Protein AF-A0A9P7GDG7-F1 (afdb_monomer)

Radius of gyration: 39.61 Å; Cα contacts (8 Å, |Δi|>4): 33; chains: 1; bounding box: 112×68×64 Å

InterPro domains:
  IPR018617 Ima1, N-terminal domain [PF09779] (9-75)
  IPR042321 Integral inner nuclear membrane protein ima1 [PTHR28538] (14-149)

Solvent-accessible surface area (backbone atoms only — not comparable to full-atom values): 9529 Å² total; per-residue (Å²): 140,82,82,80,78,66,90,80,63,70,81,64,89,82,55,96,56,61,58,52,74,66,24,53,51,30,44,53,49,51,52,52,54,57,68,67,59,66,64,60,87,87,44,87,60,31,64,62,49,61,71,47,42,64,62,53,51,51,56,46,43,74,77,41,45,59,63,48,84,86,31,45,62,52,42,53,53,50,50,52,53,50,52,51,49,51,52,50,50,53,54,50,50,54,51,49,52,53,52,47,51,51,52,48,50,60,54,48,73,75,53,87,76,71,66,64,66,53,50,53,53,49,53,54,48,53,52,50,50,54,52,51,51,54,52,52,51,51,51,50,52,50,53,51,50,51,51,52,49,52,51,53,51,51,51,51,60,73,69,54,77,94,124

Mean predicted aligned error: 16.68 Å

Structure (mmCIF, N/CA/C/O backbone):
data_AF-A0A9P7GDG7-F1
#
_entry.id   AF-A0A9P7GDG7-F1
#
loop_
_atom_site.group_PDB
_atom_site.id
_atom_site.type_symbol
_atom_site.label_atom_id
_atom_site.label_alt_id
_atom_site.label_comp_id
_atom_site.label_asym_id
_atom_site.label_entity_id
_atom_site.label_seq_id
_atom_site.pdbx_PDB_ins_code
_atom_site.Cartn_x
_atom_site.Cartn_y
_atom_site.Cartn_z
_atom_site.occupancy
_atom_site.B_iso_or_equiv
_atom_site.auth_seq_id
_atom_site.auth_comp_id
_atom_site.auth_asym_id
_atom_site.auth_atom_id
_atom_site.pdbx_PDB_model_num
ATOM 1 N N . MET A 1 1 ? -6.952 30.696 -15.910 1.00 36.69 1 MET A N 1
ATOM 2 C CA . MET A 1 1 ? -6.393 29.994 -14.735 1.00 36.69 1 MET A CA 1
ATOM 3 C C . MET A 1 1 ? -6.987 28.590 -14.699 1.00 36.69 1 MET A C 1
ATOM 5 O O . MET A 1 1 ? -8.184 28.473 -14.486 1.00 36.69 1 MET A O 1
ATOM 9 N N . ARG A 1 2 ? -6.218 27.536 -15.002 1.00 44.03 2 ARG A N 1
ATOM 10 C CA . ARG A 1 2 ? -6.634 26.143 -14.752 1.00 44.03 2 ARG A CA 1
ATOM 11 C C . ARG A 1 2 ? -5.710 25.608 -13.667 1.00 44.03 2 ARG A C 1
ATOM 13 O O . ARG A 1 2 ? -4.514 25.487 -13.906 1.00 44.03 2 ARG A O 1
ATOM 20 N N . GLY A 1 3 ? -6.257 25.412 -12.469 1.00 43.97 3 GLY A N 1
ATOM 21 C CA . GLY A 1 3 ? -5.533 24.823 -11.349 1.00 43.97 3 GLY A CA 1
ATOM 22 C C . GLY A 1 3 ? -5.185 23.377 -11.675 1.00 43.97 3 GLY A C 1
ATOM 23 O O . GLY A 1 3 ? -6.050 22.613 -12.095 1.00 43.97 3 GLY A O 1
ATOM 24 N N . SER A 1 4 ? -3.909 23.035 -11.526 1.00 49.91 4 SER A N 1
ATOM 25 C CA . SER A 1 4 ? -3.429 21.660 -11.578 1.00 49.91 4 SER A CA 1
ATOM 26 C C . SER A 1 4 ? -4.039 20.897 -10.406 1.00 49.91 4 SER A C 1
ATOM 28 O O . SER A 1 4 ? -3.791 21.244 -9.253 1.00 49.91 4 SER A O 1
ATOM 30 N N . THR A 1 5 ? -4.848 19.878 -10.680 1.00 55.34 5 THR A N 1
ATOM 31 C CA . THR A 1 5 ? -5.252 18.907 -9.663 1.00 55.34 5 THR A CA 1
ATOM 32 C C . THR A 1 5 ? -3.992 18.161 -9.225 1.00 55.34 5 THR A C 1
ATOM 34 O O . THR A 1 5 ? -3.290 17.600 -10.064 1.00 55.34 5 THR A O 1
ATOM 37 N N . SER A 1 6 ? -3.658 18.225 -7.935 1.00 55.44 6 SER A N 1
ATOM 38 C CA . SER A 1 6 ? -2.501 17.532 -7.362 1.00 55.44 6 SER A CA 1
ATOM 39 C C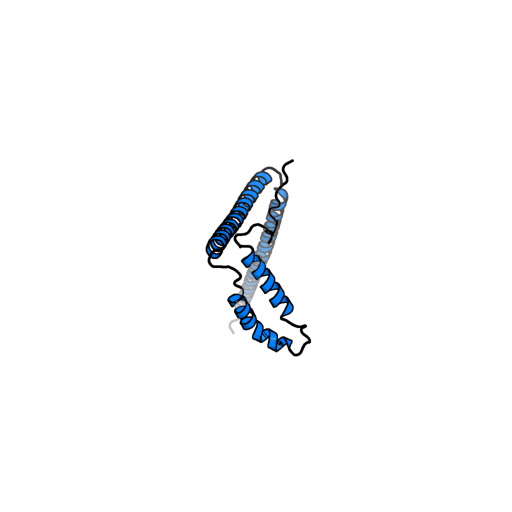 . SER A 1 6 ? -2.667 16.020 -7.541 1.00 55.44 6 SER A C 1
ATOM 41 O O . SER A 1 6 ? -3.598 15.433 -6.991 1.00 55.44 6 SER A O 1
ATOM 43 N N . GLU A 1 7 ? -1.779 15.390 -8.314 1.00 58.03 7 GLU A N 1
ATOM 44 C CA . GLU A 1 7 ? -1.738 13.929 -8.494 1.00 58.03 7 GLU A CA 1
ATOM 45 C C . GLU A 1 7 ? -1.335 13.169 -7.217 1.00 58.03 7 GLU A C 1
ATOM 47 O O . GLU A 1 7 ? -1.451 11.942 -7.190 1.00 58.03 7 GLU A O 1
ATOM 52 N N . ASP A 1 8 ? -0.924 13.894 -6.171 1.00 55.47 8 ASP A N 1
ATOM 53 C CA . ASP A 1 8 ? -0.503 13.363 -4.872 1.00 55.47 8 ASP A CA 1
ATOM 54 C C . ASP A 1 8 ? -1.569 13.539 -3.783 1.00 55.47 8 ASP A C 1
ATOM 56 O O . ASP A 1 8 ? -1.310 13.306 -2.599 1.00 55.47 8 ASP A O 1
ATOM 60 N N . GLN A 1 9 ? -2.786 13.961 -4.142 1.00 57.53 9 GLN A N 1
ATOM 61 C CA . GLN A 1 9 ? -3.859 14.028 -3.161 1.00 57.53 9 GLN A CA 1
ATOM 62 C C . GLN A 1 9 ? -4.274 12.606 -2.774 1.00 57.53 9 GLN A C 1
ATOM 64 O O . GLN A 1 9 ? -4.985 11.922 -3.513 1.00 57.53 9 GLN A O 1
ATOM 69 N N . LEU A 1 10 ? -3.812 12.170 -1.596 1.00 54.03 10 LEU A N 1
ATOM 70 C CA . LEU A 1 10 ? -4.302 10.968 -0.930 1.00 54.03 10 LEU A CA 1
ATOM 71 C C . LEU A 1 10 ? -5.836 10.997 -0.989 1.00 54.03 10 LEU A C 1
ATOM 73 O O . LEU A 1 10 ? -6.424 12.021 -0.618 1.00 54.03 10 LEU A O 1
ATOM 77 N N . PRO A 1 11 ? -6.487 9.934 -1.498 1.00 56.72 11 PRO A N 1
ATOM 78 C CA . PRO A 1 11 ? -7.934 9.909 -1.631 1.00 56.72 11 PRO A CA 1
ATOM 79 C C . PRO A 1 11 ? -8.537 10.240 -0.272 1.00 56.72 11 PRO A C 1
ATOM 81 O O . PRO A 1 11 ? -8.275 9.555 0.717 1.00 56.72 11 PRO A O 1
ATOM 84 N N . THR A 1 12 ? -9.289 11.338 -0.213 1.00 53.00 12 THR A N 1
ATOM 85 C CA . THR A 1 12 ? -9.890 11.767 1.040 1.00 53.00 12 THR A CA 1
ATOM 86 C C . THR A 1 12 ? -10.856 10.668 1.486 1.00 53.00 12 THR A C 1
ATOM 88 O O . THR A 1 12 ? -11.727 10.266 0.709 1.00 53.00 12 THR A O 1
ATOM 91 N N . PRO A 1 13 ? -10.745 10.162 2.728 1.00 55.34 13 PRO A N 1
ATOM 92 C CA . PRO A 1 13 ? -11.668 9.143 3.229 1.00 55.34 13 PRO A CA 1
ATOM 93 C C . PRO A 1 13 ? -13.116 9.662 3.334 1.00 55.34 13 PRO A C 1
ATOM 95 O O . PRO A 1 13 ? -14.036 8.880 3.527 1.00 55.34 13 PRO A O 1
ATOM 98 N N . TYR A 1 14 ? -13.318 10.975 3.164 1.00 53.94 14 TYR A N 1
ATOM 99 C CA . TYR A 1 14 ? -14.586 11.693 3.301 1.00 53.94 14 TYR A CA 1
ATOM 100 C C . TYR A 1 14 ? -15.295 12.017 1.970 1.00 53.94 14 TYR A C 1
ATOM 102 O O . TYR A 1 14 ? -16.229 12.819 1.945 1.00 53.94 14 TYR A O 1
ATOM 110 N N . GLY A 1 15 ? -14.878 11.429 0.844 1.00 60.97 15 GLY A N 1
ATOM 111 C CA . GLY A 1 15 ? -15.678 11.473 -0.387 1.00 60.97 15 GLY A CA 1
ATOM 112 C C . GLY A 1 15 ? -16.986 10.676 -0.252 1.00 60.97 15 GLY A C 1
ATOM 113 O O . GLY A 1 15 ? -17.099 9.808 0.610 1.00 60.97 15 GLY A O 1
ATOM 114 N N . LYS A 1 16 ? -17.973 10.916 -1.135 1.00 64.50 16 LYS A N 1
ATOM 115 C CA . LYS A 1 16 ? -19.115 9.995 -1.333 1.00 64.50 16 LYS A CA 1
ATOM 116 C C . LYS A 1 16 ? -18.577 8.674 -1.911 1.00 64.50 16 LYS A C 1
ATOM 118 O O . LYS A 1 16 ? -18.589 8.468 -3.119 1.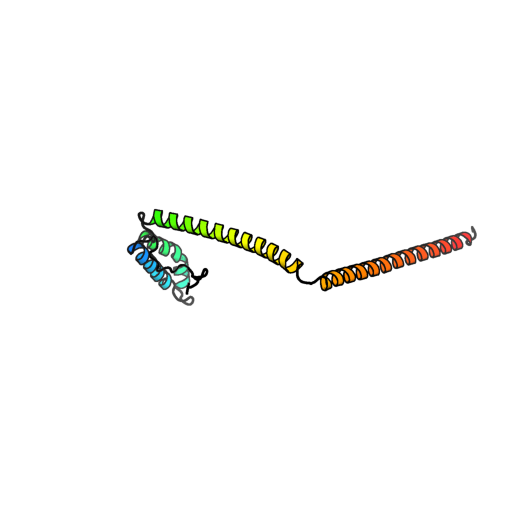00 64.50 16 LYS A O 1
ATOM 123 N N . GLY A 1 17 ? -17.993 7.846 -1.050 1.00 74.75 17 GLY A N 1
ATOM 124 C CA . GLY A 1 17 ? -17.493 6.521 -1.390 1.00 74.75 17 GLY A CA 1
ATOM 125 C C . GLY A 1 17 ? -18.636 5.526 -1.625 1.00 74.75 17 GLY A C 1
ATOM 126 O O . GLY A 1 17 ? -19.800 5.861 -1.410 1.00 74.75 17 GLY A O 1
ATOM 127 N N . PRO A 1 18 ? -18.319 4.282 -2.014 1.00 88.19 18 PRO A N 1
ATOM 128 C CA . PRO A 1 18 ? -19.309 3.226 -2.275 1.00 88.19 18 PRO A CA 1
ATOM 129 C C . PRO A 1 18 ? -20.064 2.740 -1.018 1.00 88.19 18 PRO A C 1
ATOM 131 O O . PRO A 1 18 ? -20.931 1.872 -1.099 1.00 88.19 18 PRO A O 1
ATOM 134 N N . PHE A 1 19 ? -19.740 3.283 0.158 1.00 89.81 19 PHE A N 1
ATOM 135 C CA . PHE A 1 19 ? -20.325 2.907 1.440 1.00 89.81 19 PHE A CA 1
ATOM 136 C C . PHE A 1 19 ? -21.563 3.746 1.768 1.00 89.81 19 PHE A C 1
ATOM 138 O O . PHE A 1 19 ? -21.547 4.971 1.632 1.00 89.81 19 PHE A O 1
ATOM 145 N N . CYS A 1 20 ? -22.605 3.108 2.303 1.00 91.44 20 CYS A N 1
ATOM 146 C CA . CYS A 1 20 ? -23.740 3.812 2.897 1.00 91.44 20 CYS A CA 1
ATOM 147 C C . CYS A 1 20 ? -23.341 4.506 4.215 1.00 91.44 20 CYS A C 1
ATOM 149 O O . CYS A 1 20 ? -22.304 4.200 4.809 1.00 91.44 20 CYS A O 1
ATOM 151 N N . HIS A 1 21 ? -24.186 5.416 4.708 1.00 90.94 21 HIS A N 1
ATOM 152 C CA . HIS A 1 21 ? -23.931 6.139 5.961 1.00 90.94 21 HIS A CA 1
ATOM 153 C C . HIS A 1 21 ? -23.723 5.194 7.160 1.00 90.94 21 HIS A C 1
ATOM 155 O O . HIS A 1 21 ? -22.851 5.427 7.997 1.00 90.94 21 HIS A O 1
ATOM 161 N N . THR A 1 22 ? -24.480 4.094 7.223 1.00 92.56 22 THR A N 1
ATOM 162 C CA . THR A 1 22 ? -24.366 3.092 8.293 1.00 92.56 22 THR A CA 1
ATOM 163 C C . THR A 1 22 ? -23.013 2.387 8.269 1.00 92.56 22 THR A C 1
ATOM 165 O O . THR A 1 22 ? -22.359 2.312 9.301 1.00 92.56 22 THR A O 1
ATOM 168 N N . CYS A 1 23 ? -22.540 1.934 7.102 1.00 92.94 23 CYS A N 1
ATOM 169 C CA . CYS A 1 23 ? -21.220 1.307 6.977 1.00 92.94 23 CYS A CA 1
ATOM 170 C C . CYS A 1 23 ? -20.095 2.272 7.361 1.00 92.94 23 CYS A C 1
ATOM 172 O O . CYS A 1 23 ? -19.192 1.884 8.094 1.00 92.94 23 CY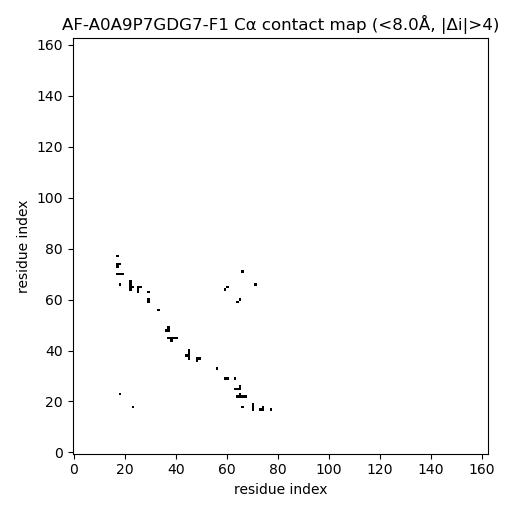S A O 1
ATOM 174 N N . GLN A 1 24 ? -20.170 3.536 6.933 1.00 91.44 24 GLN A N 1
ATOM 175 C CA . GLN A 1 24 ? -19.188 4.556 7.328 1.00 91.44 24 GLN A CA 1
ATOM 176 C C . GLN A 1 24 ? -19.179 4.777 8.849 1.00 91.44 24 GLN A C 1
ATOM 178 O O . GLN A 1 24 ? -18.116 4.822 9.468 1.00 91.44 24 GLN A O 1
ATOM 183 N N . SER A 1 25 ? -20.362 4.842 9.468 1.00 93.00 25 SER A N 1
ATOM 184 C CA . SER A 1 25 ? -20.499 4.983 10.923 1.00 93.00 25 SER A CA 1
ATOM 185 C C . SER A 1 25 ? -19.945 3.761 11.664 1.00 93.00 25 SER A C 1
ATOM 187 O O . SER A 1 25 ? -19.198 3.913 12.628 1.00 93.00 25 SER A O 1
ATOM 189 N N . ASN A 1 26 ? -20.246 2.549 11.185 1.00 94.81 26 ASN A N 1
ATOM 190 C CA . ASN A 1 26 ? -19.744 1.299 11.760 1.00 94.81 26 ASN A CA 1
ATOM 191 C C . ASN A 1 26 ? -18.215 1.210 11.678 1.00 94.81 26 ASN A C 1
ATOM 193 O O . ASN A 1 26 ? -17.571 0.806 12.643 1.00 94.81 26 ASN A O 1
ATOM 197 N N . GLN A 1 27 ? -17.623 1.615 10.550 1.00 92.88 27 GLN A N 1
ATOM 198 C CA . GLN A 1 27 ? -16.167 1.645 10.378 1.00 92.88 27 GLN A CA 1
ATOM 199 C C . GLN A 1 27 ? -15.502 2.577 11.401 1.00 92.88 27 GLN A C 1
ATOM 201 O O . GLN A 1 27 ? -14.523 2.186 12.040 1.00 92.88 27 GLN A O 1
ATOM 206 N N . LEU A 1 28 ? -16.057 3.778 11.606 1.00 93.06 28 LEU A N 1
ATOM 207 C CA . LEU A 1 28 ? -15.558 4.718 12.613 1.00 93.06 28 LEU A CA 1
ATOM 208 C C . LEU A 1 28 ? -15.734 4.179 14.040 1.00 93.06 28 LEU A C 1
ATOM 210 O O . LEU A 1 28 ? -14.830 4.316 14.865 1.00 93.06 28 LEU A O 1
ATOM 214 N N . LEU A 1 29 ? -16.871 3.539 14.323 1.00 94.56 29 LEU A N 1
ATOM 215 C CA . LEU A 1 29 ? -17.144 2.917 15.617 1.00 94.56 29 LEU A CA 1
ATOM 216 C C . LEU A 1 29 ? -16.121 1.822 15.936 1.00 94.56 29 LEU A C 1
ATOM 218 O O . LEU A 1 29 ? -15.537 1.832 17.017 1.00 94.56 29 LEU A O 1
ATOM 222 N N . ILE A 1 30 ? -15.863 0.913 14.992 1.00 95.25 30 ILE A N 1
ATOM 223 C CA . ILE A 1 30 ? -14.868 -0.153 15.160 1.00 95.25 30 ILE A CA 1
ATOM 224 C C . ILE A 1 30 ? -13.485 0.442 15.432 1.00 95.25 30 ILE A C 1
ATOM 226 O O . ILE A 1 30 ? -12.794 -0.012 16.342 1.00 95.25 30 ILE A O 1
ATOM 230 N N . LEU A 1 31 ? -13.088 1.471 14.678 1.00 94.38 31 LEU A N 1
ATOM 231 C CA . LEU A 1 31 ? -11.800 2.131 14.874 1.00 94.38 31 LEU A CA 1
ATOM 232 C C . LEU A 1 31 ? -11.678 2.721 16.284 1.00 94.38 31 LEU A C 1
ATOM 234 O O . LEU A 1 31 ? -10.658 2.527 16.943 1.00 94.38 31 LEU A O 1
ATOM 238 N N . ASN A 1 32 ? -12.723 3.399 16.760 1.00 94.94 32 ASN A N 1
ATOM 239 C CA . ASN A 1 32 ? -12.744 3.977 18.099 1.00 94.94 32 ASN A CA 1
ATOM 240 C C . ASN A 1 32 ? -12.639 2.890 19.183 1.00 94.94 32 ASN A C 1
ATOM 242 O O . ASN A 1 32 ? -11.795 2.994 20.074 1.00 94.94 32 ASN A O 1
ATOM 246 N N . LEU A 1 33 ? -13.424 1.816 19.070 1.00 94.88 33 LEU A N 1
ATOM 247 C CA . LEU A 1 33 ? -13.408 0.710 20.029 1.00 94.88 33 LEU A CA 1
ATOM 248 C C . LEU A 1 33 ? -12.044 0.017 20.078 1.00 94.88 33 LEU A C 1
ATOM 250 O O . LEU A 1 33 ? -11.513 -0.202 21.163 1.00 94.88 33 LEU A O 1
ATOM 254 N N . LEU A 1 34 ? -11.437 -0.258 18.920 1.00 94.81 34 LEU A N 1
ATOM 255 C CA . LEU A 1 34 ? -10.106 -0.864 18.851 1.00 94.81 34 LEU A CA 1
ATOM 256 C C . LEU A 1 34 ? -9.013 0.072 19.383 1.00 94.81 34 LEU A C 1
ATOM 258 O O . LEU A 1 34 ? -8.101 -0.397 20.058 1.00 94.81 34 LEU A O 1
ATOM 262 N N . SER A 1 35 ? -9.109 1.383 19.136 1.00 93.44 35 SER A N 1
ATOM 263 C CA . SER A 1 35 ? -8.127 2.350 19.649 1.00 93.44 35 SER A CA 1
ATOM 264 C C . SER A 1 35 ? -8.133 2.468 21.175 1.00 93.44 35 SER A C 1
ATOM 266 O O . SER A 1 35 ? -7.083 2.674 21.772 1.00 93.44 35 SER A O 1
ATOM 268 N N . ASN A 1 36 ? -9.298 2.287 21.803 1.00 93.06 36 ASN A N 1
ATOM 269 C CA . ASN A 1 36 ? -9.460 2.345 23.257 1.00 93.06 36 ASN A CA 1
ATOM 270 C C . ASN A 1 36 ? -9.296 0.970 23.928 1.00 93.06 36 ASN A C 1
ATOM 272 O O . ASN A 1 36 ? -9.423 0.852 25.147 1.00 93.06 36 ASN A O 1
ATOM 276 N N . TYR A 1 37 ? -9.061 -0.091 23.149 1.00 93.44 37 TYR A N 1
ATOM 277 C CA . TYR A 1 37 ? -9.029 -1.450 23.674 1.00 93.44 37 TYR A CA 1
ATOM 278 C C . TYR A 1 37 ? -7.701 -1.797 24.360 1.00 93.44 37 TYR A C 1
ATOM 280 O O . TYR A 1 37 ? -7.708 -2.513 25.351 1.00 93.44 37 TYR A O 1
ATOM 288 N N . LEU A 1 38 ? -6.555 -1.305 23.894 1.00 94.56 38 LEU A N 1
ATOM 289 C CA . LEU A 1 38 ? -5.290 -1.619 24.563 1.00 9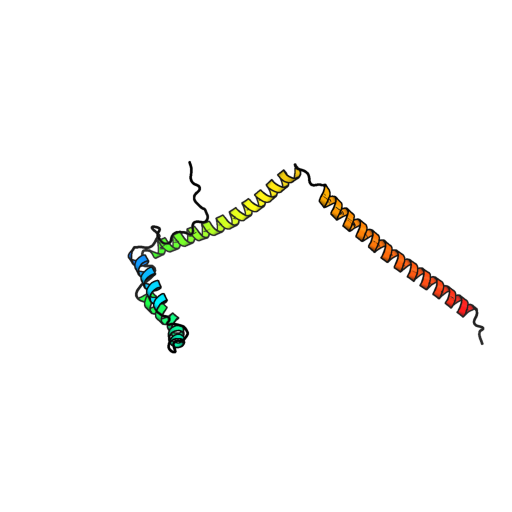4.56 38 LEU A CA 1
ATOM 290 C C . LEU A 1 38 ? -4.966 -0.580 25.651 1.00 94.56 38 LEU A C 1
ATOM 292 O O . LEU A 1 38 ? -4.896 0.609 25.331 1.00 94.56 38 LEU A O 1
ATOM 296 N N . PRO A 1 39 ? -4.744 -0.994 26.915 1.00 92.00 39 PRO A N 1
ATOM 297 C CA . PRO A 1 39 ? -4.233 -0.096 27.947 1.00 92.00 39 PRO A CA 1
ATOM 298 C C . PRO A 1 39 ? -2.763 0.284 27.665 1.00 92.00 39 PRO A C 1
ATOM 300 O O . PRO A 1 39 ? -2.145 -0.236 26.730 1.00 92.00 39 PRO A O 1
ATOM 303 N N . PRO A 1 40 ? -2.165 1.196 28.452 1.00 92.06 40 PRO A N 1
ATOM 304 C CA . PRO A 1 40 ? -0.736 1.477 28.370 1.00 92.06 40 PRO A CA 1
ATOM 305 C C . PRO A 1 40 ? 0.115 0.207 28.577 1.00 92.06 40 PRO A C 1
ATOM 307 O O . PRO A 1 40 ? -0.274 -0.671 29.344 1.00 92.06 40 PRO A O 1
ATOM 310 N N . PRO A 1 41 ? 1.315 0.117 27.974 1.00 88.50 41 PRO A N 1
ATOM 311 C CA . PRO A 1 41 ? 2.146 -1.096 28.000 1.00 88.50 41 PRO A CA 1
ATOM 312 C C . PRO A 1 41 ? 2.695 -1.476 29.386 1.00 88.50 41 PRO A C 1
ATOM 314 O O . PRO A 1 41 ? 3.212 -2.572 29.557 1.00 88.50 41 PRO A O 1
ATOM 317 N N . ASN A 1 42 ? 2.597 -0.579 30.371 1.00 91.88 42 ASN A N 1
ATOM 318 C CA . ASN A 1 42 ? 3.032 -0.822 31.750 1.00 91.88 42 ASN A CA 1
ATOM 319 C C . ASN A 1 42 ? 1.934 -1.462 32.618 1.00 91.88 42 ASN A C 1
ATOM 321 O O . ASN A 1 42 ? 2.166 -1.719 33.798 1.00 91.88 42 ASN A O 1
ATOM 325 N N . ASP A 1 43 ? 0.734 -1.653 32.069 1.00 92.25 43 ASP A N 1
ATOM 326 C CA . ASP A 1 43 ? -0.396 -2.233 32.783 1.00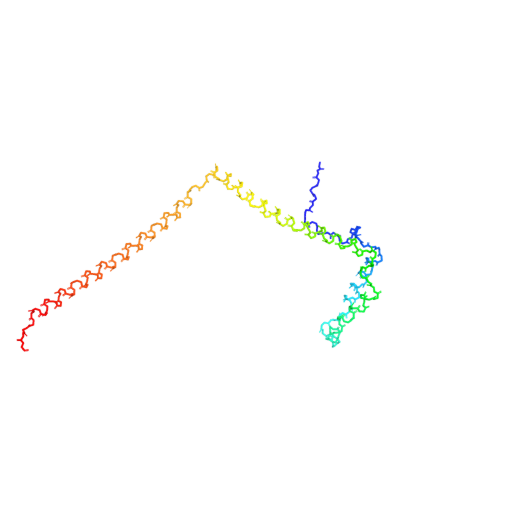 92.25 43 ASP A CA 1
ATOM 327 C C . ASP A 1 43 ? -0.300 -3.772 32.792 1.00 92.25 43 ASP A C 1
ATOM 329 O O . ASP A 1 43 ? -0.033 -4.369 31.742 1.00 92.25 43 ASP A O 1
ATOM 333 N N . PRO A 1 44 ? -0.522 -4.448 33.934 1.00 91.88 44 PRO A N 1
ATOM 334 C CA . PRO A 1 44 ? -0.511 -5.911 34.002 1.00 91.88 44 PRO A CA 1
ATOM 335 C C . PRO A 1 44 ? -1.550 -6.580 33.084 1.00 91.88 44 PRO A C 1
ATOM 337 O O . PRO A 1 44 ? -1.347 -7.725 32.679 1.00 91.88 44 PRO A O 1
ATOM 340 N N . GLU A 1 45 ? -2.638 -5.894 32.720 1.00 91.06 45 GLU A N 1
ATOM 341 C CA . GLU A 1 45 ? -3.685 -6.426 31.836 1.00 91.06 45 GLU A CA 1
ATOM 342 C C . GLU A 1 45 ? -3.304 -6.360 30.342 1.00 91.06 45 GLU A C 1
ATOM 344 O O . GLU A 1 45 ? -3.953 -6.992 29.504 1.00 91.06 45 GLU A O 1
ATOM 349 N N . TYR A 1 46 ? -2.240 -5.629 29.983 1.00 93.38 46 TYR A N 1
ATOM 350 C CA . TYR A 1 46 ? -1.851 -5.387 28.589 1.00 93.38 46 TYR A CA 1
ATOM 351 C C . TYR A 1 46 ? -1.662 -6.680 27.787 1.00 93.38 46 TYR A C 1
ATOM 353 O O . TYR A 1 46 ? -2.197 -6.816 26.687 1.00 93.38 46 TYR A O 1
ATOM 361 N N . VAL A 1 47 ? -0.926 -7.640 28.352 1.00 93.25 47 VAL A N 1
ATOM 362 C CA . VAL A 1 47 ? -0.591 -8.905 27.679 1.00 93.25 47 VAL A CA 1
ATOM 363 C C . VAL A 1 47 ? -1.848 -9.746 27.448 1.00 93.25 47 VAL A C 1
ATOM 365 O O . VAL A 1 47 ? -2.082 -10.199 26.331 1.00 93.25 47 VAL A O 1
ATOM 368 N N . ALA A 1 48 ? -2.710 -9.869 28.461 1.00 93.69 48 ALA A N 1
ATOM 369 C CA . ALA A 1 48 ? -3.957 -10.626 28.353 1.00 93.69 48 ALA A CA 1
ATOM 370 C C . ALA A 1 48 ? -4.922 -10.007 27.323 1.00 93.69 48 ALA A C 1
ATOM 372 O O . ALA A 1 48 ? -5.517 -10.712 26.507 1.00 93.69 48 ALA A O 1
ATOM 373 N N . ARG A 1 49 ? -5.053 -8.672 27.309 1.00 92.62 49 ARG A N 1
ATOM 374 C CA . ARG A 1 49 ? -5.847 -7.949 26.300 1.00 92.62 49 ARG A CA 1
ATOM 375 C C . ARG A 1 49 ? -5.294 -8.138 24.895 1.00 92.62 49 ARG A C 1
ATOM 377 O O . ARG A 1 49 ? -6.083 -8.298 23.967 1.00 92.62 49 ARG A O 1
ATOM 384 N N . LEU A 1 50 ? -3.973 -8.108 24.734 1.00 94.81 50 LEU A N 1
ATOM 385 C CA . LEU A 1 50 ? -3.318 -8.286 23.440 1.00 94.81 50 LEU A CA 1
ATOM 386 C C . LEU A 1 50 ? -3.588 -9.681 22.861 1.00 94.81 50 LEU A C 1
ATOM 388 O O . LEU A 1 50 ? -3.885 -9.788 21.673 1.00 94.81 50 LEU A O 1
ATOM 392 N N . GLU A 1 51 ? -3.555 -10.722 23.694 1.00 95.50 51 GLU A N 1
ATOM 393 C CA . GLU A 1 51 ? -3.890 -12.094 23.289 1.00 95.50 51 GLU A CA 1
ATOM 394 C C . GLU A 1 51 ? -5.363 -12.244 22.878 1.00 95.50 51 GLU A C 1
ATOM 396 O O . GLU A 1 51 ? -5.656 -12.938 21.909 1.00 95.50 51 GLU A O 1
ATOM 401 N N . MET A 1 52 ? -6.283 -11.542 23.552 1.00 95.12 52 MET A N 1
ATOM 402 C CA . MET A 1 52 ? -7.724 -11.542 23.238 1.00 95.12 52 MET A CA 1
ATOM 403 C C . MET A 1 52 ? -8.135 -10.551 22.130 1.00 95.12 52 MET A C 1
ATOM 405 O O . MET A 1 52 ? -9.297 -10.511 21.721 1.00 95.12 52 MET A O 1
ATOM 409 N N . LEU A 1 53 ? -7.211 -9.724 21.630 1.00 95.19 53 LEU A N 1
ATOM 410 C CA . LEU A 1 53 ? -7.458 -8.746 20.565 1.00 95.19 53 LEU A CA 1
ATOM 411 C C . LEU A 1 53 ? -8.101 -9.338 19.288 1.00 95.19 53 LEU A C 1
ATOM 413 O O . LEU A 1 53 ? -9.031 -8.703 18.778 1.00 95.19 53 LEU A O 1
ATOM 417 N N . PRO A 1 54 ? -7.641 -10.480 18.725 1.00 95.75 54 PRO A N 1
ATOM 418 C CA . PRO A 1 54 ? -8.240 -11.033 17.509 1.00 95.75 54 PRO A CA 1
ATOM 419 C C . PRO A 1 54 ? -9.708 -11.423 17.715 1.00 95.75 54 PRO A C 1
ATOM 421 O O . PRO A 1 54 ? -10.550 -11.018 16.913 1.00 95.75 54 PRO A O 1
ATOM 424 N N . ASP A 1 55 ? -10.027 -12.095 18.822 1.00 96.12 55 ASP A N 1
ATOM 425 C CA . ASP A 1 55 ? -11.393 -12.519 19.154 1.00 96.12 55 ASP A CA 1
ATOM 426 C C . ASP A 1 55 ? -12.305 -11.309 19.384 1.00 96.12 55 ASP A C 1
ATOM 428 O O . ASP A 1 55 ? -13.434 -11.239 18.887 1.00 96.12 55 ASP A O 1
ATOM 432 N N . TYR A 1 56 ? -11.792 -10.293 20.087 1.00 95.69 56 TYR A N 1
ATOM 433 C CA . TYR A 1 56 ? -12.512 -9.039 20.278 1.00 95.69 56 TYR A CA 1
ATOM 434 C C . TYR A 1 56 ? -12.812 -8.363 18.935 1.00 95.69 56 TYR A C 1
ATOM 436 O O . TYR A 1 56 ? -13.954 -7.963 18.686 1.00 95.69 56 TYR A O 1
ATOM 444 N N . ARG A 1 57 ? -11.829 -8.290 18.030 1.00 95.50 57 ARG A N 1
ATOM 445 C CA . ARG A 1 57 ? -12.007 -7.721 16.688 1.00 95.50 57 ARG A CA 1
ATOM 446 C C . ARG A 1 57 ? -13.060 -8.480 15.881 1.00 95.50 57 ARG A C 1
ATOM 448 O O . ARG A 1 57 ? -13.902 -7.830 15.260 1.00 95.50 57 ARG A O 1
ATOM 455 N N . GLU A 1 58 ? -13.029 -9.807 15.881 1.00 95.88 58 GLU A N 1
ATOM 456 C CA . GLU A 1 58 ? -14.020 -10.621 15.170 1.00 95.88 58 GLU A CA 1
ATOM 457 C C . GLU A 1 58 ? -15.428 -10.381 15.728 1.00 95.88 58 GLU A C 1
ATOM 459 O O . GLU A 1 58 ? -16.360 -10.102 14.969 1.00 95.88 58 GLU A O 1
ATOM 464 N N . SER A 1 59 ? -15.573 -10.346 17.058 1.00 95.75 59 SER A N 1
ATOM 465 C CA . SER A 1 59 ? -16.858 -10.063 17.707 1.00 95.75 59 SER A CA 1
ATOM 466 C C . SER A 1 59 ? -17.444 -8.699 17.301 1.00 95.75 59 SER A C 1
ATOM 468 O O . SER A 1 59 ? -18.661 -8.564 17.124 1.00 95.75 59 SER A O 1
ATOM 470 N N . LEU A 1 60 ? -16.585 -7.689 17.101 1.00 95.69 60 LEU A N 1
ATOM 471 C CA . LEU A 1 60 ? -16.987 -6.373 16.609 1.00 95.69 60 LEU A CA 1
ATOM 472 C C . LEU A 1 60 ? -17.416 -6.422 15.144 1.00 95.69 60 LEU A C 1
ATOM 474 O O . LEU A 1 60 ? -18.409 -5.792 14.794 1.00 95.69 60 LEU A O 1
ATOM 478 N N . GLN A 1 61 ? -16.702 -7.166 14.299 1.00 93.62 61 GLN A N 1
ATOM 479 C CA . GLN A 1 61 ? -17.018 -7.283 12.874 1.00 93.62 61 GLN A CA 1
ATOM 480 C C . GLN A 1 61 ? -18.325 -8.044 12.625 1.00 93.62 61 GLN A C 1
ATOM 482 O O . GLN A 1 61 ? -19.069 -7.674 11.718 1.00 93.62 61 GLN A O 1
ATOM 487 N N . VAL A 1 62 ? -18.641 -9.044 13.452 1.00 94.62 62 VAL A N 1
ATOM 488 C CA . VAL A 1 62 ? -19.926 -9.762 13.398 1.00 94.62 62 VAL A CA 1
ATOM 489 C C . VAL A 1 62 ? -21.089 -8.845 13.791 1.00 94.62 62 VAL A C 1
ATOM 491 O O . VAL A 1 62 ? -22.137 -8.861 13.149 1.00 94.62 62 VAL A O 1
ATOM 494 N N . ARG A 1 63 ? -20.917 -8.022 14.835 1.00 94.31 63 ARG A N 1
ATOM 495 C CA . ARG A 1 63 ? -21.973 -7.122 15.335 1.00 94.31 63 ARG A CA 1
ATOM 496 C C . ARG A 1 63 ? -22.147 -5.866 14.481 1.00 94.31 63 ARG A C 1
ATOM 498 O O . ARG A 1 63 ? -23.266 -5.390 14.303 1.00 94.31 63 ARG A O 1
ATOM 505 N N . TYR A 1 64 ? -21.043 -5.326 13.981 1.00 94.62 64 TYR A N 1
ATOM 506 C CA . 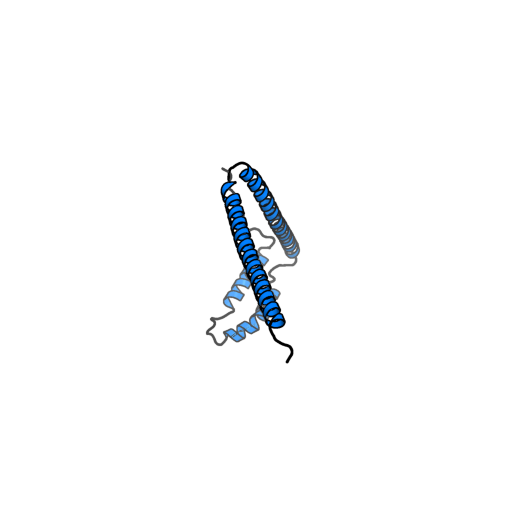TYR A 1 64 ? -20.979 -4.089 13.213 1.00 94.62 64 TYR A CA 1
ATOM 507 C C . TYR A 1 64 ? -20.240 -4.352 11.901 1.00 94.62 64 TYR A C 1
ATOM 509 O O . TYR A 1 64 ? -19.063 -4.010 11.775 1.00 94.62 64 TYR A O 1
ATOM 517 N N . PRO A 1 65 ? -20.902 -4.954 10.900 1.00 93.56 65 PRO A N 1
ATOM 518 C CA . PRO A 1 65 ? -20.247 -5.260 9.641 1.00 93.56 65 PRO A CA 1
ATOM 519 C C . PRO A 1 65 ? -19.711 -3.968 9.000 1.00 93.56 65 PRO A C 1
ATOM 521 O O . PRO A 1 65 ? -20.467 -2.997 8.838 1.00 93.56 65 PRO A O 1
ATOM 524 N N . PRO A 1 66 ? -18.415 -3.924 8.627 1.00 89.81 66 PRO A N 1
ATOM 525 C CA . PRO A 1 66 ? -17.815 -2.742 8.011 1.00 89.81 66 PRO A CA 1
ATOM 526 C C . PRO A 1 66 ? -18.367 -2.492 6.601 1.00 89.81 66 PRO A C 1
ATOM 528 O O . PRO A 1 66 ? -18.321 -1.362 6.113 1.00 89.81 66 PRO A O 1
ATOM 531 N N . VAL A 1 67 ? -18.905 -3.534 5.956 1.00 93.56 67 VAL A N 1
ATOM 532 C CA . VAL A 1 67 ? -19.552 -3.493 4.642 1.00 93.56 67 VAL A CA 1
ATOM 533 C C . VAL A 1 67 ? -20.788 -4.388 4.688 1.00 93.56 67 VAL A C 1
ATOM 535 O O . VAL A 1 67 ? -20.688 -5.541 5.094 1.00 93.56 67 VAL A O 1
ATOM 538 N N . CYS A 1 68 ? -21.948 -3.863 4.300 1.00 93.31 68 CYS A N 1
ATOM 539 C CA . CYS A 1 68 ? -23.174 -4.648 4.156 1.00 93.31 68 CYS A CA 1
ATOM 540 C C . CYS A 1 68 ? -23.271 -5.276 2.758 1.00 93.31 68 CYS A C 1
ATOM 542 O O . CYS A 1 68 ? -22.654 -4.782 1.810 1.00 93.31 68 CYS A O 1
ATOM 544 N N . ASP A 1 69 ? -24.110 -6.301 2.605 1.00 93.12 69 ASP A N 1
ATOM 545 C CA . ASP A 1 69 ? -24.261 -7.056 1.348 1.00 93.12 69 ASP A CA 1
ATOM 546 C C . ASP A 1 69 ? -24.632 -6.174 0.147 1.00 93.12 69 ASP A C 1
ATOM 548 O O . ASP A 1 69 ? -24.219 -6.427 -0.980 1.00 93.12 69 ASP A O 1
ATOM 552 N N . THR A 1 70 ? -25.364 -5.083 0.387 1.00 92.25 70 THR A N 1
ATOM 553 C CA . THR A 1 70 ? -25.746 -4.124 -0.659 1.00 92.25 70 THR A CA 1
ATOM 554 C C . THR A 1 70 ? -24.584 -3.247 -1.123 1.00 92.25 70 THR A C 1
ATOM 556 O O . THR A 1 70 ? -24.550 -2.832 -2.278 1.00 92.25 70 THR A O 1
ATOM 559 N N . CYS A 1 71 ? -23.645 -2.924 -0.229 1.00 92.50 71 CYS A N 1
ATOM 560 C CA . CYS A 1 71 ? -22.477 -2.101 -0.549 1.00 92.50 71 CYS A CA 1
ATOM 561 C C . CYS A 1 71 ? -21.322 -2.940 -1.102 1.00 92.50 71 CYS A C 1
ATOM 563 O O . CYS A 1 71 ? -20.512 -2.416 -1.863 1.00 92.50 71 CYS A O 1
ATOM 565 N N . LEU A 1 72 ? -21.257 -4.228 -0.755 1.00 93.06 72 LEU A N 1
ATOM 566 C CA . LEU A 1 72 ? -20.198 -5.149 -1.160 1.00 93.06 72 LEU A CA 1
ATOM 567 C C . LEU A 1 72 ? -19.880 -5.131 -2.671 1.00 93.06 72 LEU A C 1
ATOM 569 O O . LEU A 1 72 ? -18.709 -4.932 -2.997 1.00 93.06 72 LEU A O 1
ATOM 573 N N . PRO A 1 73 ? -20.853 -5.255 -3.603 1.00 93.94 73 PRO A N 1
ATOM 574 C CA . PRO A 1 73 ? -20.538 -5.263 -5.033 1.00 93.94 73 PRO A CA 1
ATOM 575 C C . PRO A 1 73 ? -19.946 -3.930 -5.509 1.00 93.94 73 PRO A C 1
ATOM 577 O O . PRO A 1 73 ? -18.959 -3.915 -6.238 1.00 93.94 73 PRO A O 1
ATOM 580 N N . ALA A 1 74 ? -20.493 -2.802 -5.046 1.00 91.62 74 ALA A N 1
ATOM 581 C CA . ALA A 1 74 ? -20.002 -1.478 -5.422 1.00 91.62 74 ALA A CA 1
ATOM 582 C C . ALA A 1 74 ? -18.588 -1.204 -4.881 1.00 91.62 74 ALA A C 1
ATOM 584 O O . ALA A 1 74 ? -17.778 -0.560 -5.548 1.00 91.62 74 ALA A O 1
ATOM 585 N N . VAL A 1 75 ? -18.287 -1.688 -3.672 1.00 92.25 75 VAL A N 1
ATOM 586 C CA . VAL A 1 75 ? -16.958 -1.581 -3.057 1.00 92.25 75 VAL A CA 1
ATOM 587 C C . VAL A 1 75 ? -15.939 -2.410 -3.836 1.00 92.25 75 VAL A C 1
ATOM 589 O O . VAL A 1 75 ? -14.875 -1.897 -4.174 1.00 92.25 75 VAL A O 1
ATOM 592 N N . GLU A 1 76 ? -16.271 -3.659 -4.155 1.00 93.38 76 GLU A N 1
ATOM 593 C CA . GLU A 1 76 ? -15.396 -4.567 -4.901 1.00 93.38 76 GLU A CA 1
ATOM 594 C C . GLU A 1 76 ? -15.100 -4.040 -6.316 1.00 93.38 76 GLU A C 1
ATOM 596 O O . GLU A 1 76 ? -13.946 -4.029 -6.753 1.00 93.38 76 GLU A O 1
ATOM 601 N N . ASP A 1 77 ? -16.112 -3.509 -7.007 1.00 92.94 77 ASP A N 1
ATOM 602 C CA . ASP A 1 77 ? -15.937 -2.869 -8.313 1.00 92.94 77 ASP A CA 1
ATOM 603 C C . ASP A 1 77 ? -15.008 -1.651 -8.238 1.00 92.94 77 ASP A C 1
ATOM 605 O O . ASP A 1 77 ? -14.138 -1.470 -9.097 1.00 92.94 77 ASP A O 1
ATOM 609 N N . GLU A 1 78 ? -15.154 -0.817 -7.206 1.00 90.81 78 GLU A N 1
ATOM 610 C CA . GLU A 1 78 ? -14.294 0.351 -7.008 1.00 90.81 78 GLU A CA 1
ATOM 611 C C . GLU A 1 78 ? -12.849 -0.053 -6.675 1.00 90.81 78 GLU A C 1
ATOM 613 O O . GLU A 1 78 ? -11.905 0.544 -7.203 1.00 90.81 78 GLU A O 1
ATOM 618 N N . ILE A 1 79 ? -12.654 -1.104 -5.871 1.00 91.31 79 ILE A N 1
ATOM 619 C CA . ILE A 1 79 ? -11.328 -1.675 -5.586 1.00 91.31 79 ILE A CA 1
ATOM 620 C C . ILE A 1 79 ? -10.672 -2.148 -6.884 1.00 91.31 79 ILE A C 1
ATOM 622 O O . ILE A 1 79 ? -9.534 -1.768 -7.170 1.00 91.31 79 ILE A O 1
ATOM 626 N N . ARG A 1 80 ? -11.396 -2.906 -7.716 1.00 93.69 80 ARG A N 1
ATOM 627 C CA . ARG A 1 80 ? -10.886 -3.399 -9.006 1.00 93.69 80 ARG A CA 1
ATOM 628 C C . ARG A 1 80 ? -10.524 -2.266 -9.957 1.00 93.69 80 ARG A C 1
ATOM 630 O O . ARG A 1 80 ? -9.467 -2.306 -10.589 1.00 93.69 80 ARG A O 1
ATOM 637 N N . ARG A 1 81 ? -11.367 -1.232 -10.046 1.00 91.50 81 ARG A N 1
ATOM 638 C CA . ARG A 1 81 ? -11.092 -0.039 -10.865 1.00 91.50 81 ARG A CA 1
ATOM 639 C C . ARG A 1 81 ? -9.822 0.671 -10.410 1.00 91.50 81 ARG A C 1
ATOM 641 O O . ARG A 1 81 ? -8.989 1.018 -11.250 1.00 91.50 81 ARG A O 1
ATOM 648 N N . LYS A 1 82 ? -9.653 0.867 -9.100 1.00 88.75 82 LYS A N 1
ATOM 649 C CA . LYS A 1 82 ? -8.466 1.528 -8.542 1.00 88.75 82 LYS A CA 1
ATOM 650 C C . LYS A 1 82 ? -7.199 0.695 -8.690 1.00 88.75 82 LYS A C 1
ATOM 652 O O . LYS A 1 82 ? -6.170 1.259 -9.045 1.00 88.75 82 LYS A O 1
ATOM 657 N N . ASP A 1 83 ? -7.267 -0.618 -8.499 1.00 92.25 83 ASP A N 1
ATOM 658 C CA . ASP A 1 83 ? -6.132 -1.523 -8.721 1.00 92.25 83 ASP A CA 1
ATOM 659 C C . ASP A 1 83 ? -5.695 -1.512 -10.197 1.00 92.25 83 ASP A C 1
ATOM 661 O O . ASP A 1 83 ? -4.517 -1.327 -10.513 1.00 92.25 83 ASP A O 1
ATOM 665 N N . HIS A 1 84 ? -6.652 -1.572 -11.128 1.00 92.88 84 HIS A N 1
ATOM 666 C CA . HIS A 1 84 ? -6.360 -1.424 -12.554 1.00 92.88 84 HIS A CA 1
ATOM 667 C C . HIS A 1 84 ? -5.728 -0.057 -12.878 1.00 92.88 84 HIS A C 1
ATOM 669 O O . HIS A 1 84 ? -4.745 0.027 -13.624 1.00 92.88 84 HIS A O 1
ATOM 675 N N . MET A 1 85 ? -6.247 1.029 -12.297 1.00 89.88 85 MET A N 1
ATOM 676 C CA . MET A 1 85 ? -5.669 2.367 -12.456 1.00 89.88 85 MET A CA 1
ATOM 677 C C . MET A 1 85 ? -4.244 2.445 -11.890 1.00 89.88 85 MET A C 1
ATOM 679 O O . MET A 1 85 ? -3.363 3.002 -12.540 1.00 89.88 85 MET A O 1
ATOM 683 N N . ALA A 1 86 ? -3.985 1.859 -10.722 1.00 89.81 86 ALA A N 1
ATOM 684 C CA . ALA A 1 86 ? -2.660 1.844 -10.111 1.00 89.81 86 ALA A CA 1
ATOM 685 C C . ALA A 1 86 ? -1.645 1.099 -10.990 1.00 89.81 86 ALA A C 1
ATOM 687 O O . ALA A 1 86 ? -0.560 1.618 -11.255 1.00 89.81 86 ALA A O 1
ATOM 688 N N . ARG A 1 87 ? -2.023 -0.070 -11.525 1.00 89.75 87 ARG A N 1
ATOM 689 C CA . ARG A 1 87 ? -1.178 -0.850 -12.447 1.00 89.75 87 ARG A CA 1
ATOM 690 C C . ARG A 1 87 ? -0.880 -0.079 -13.726 1.00 89.75 87 ARG A C 1
ATOM 692 O O . ARG A 1 87 ? 0.277 0.058 -14.116 1.00 89.75 87 ARG A O 1
ATOM 699 N N . THR A 1 88 ? -1.908 0.472 -14.365 1.00 90.56 88 THR A N 1
ATOM 700 C CA . THR A 1 88 ? -1.731 1.250 -15.601 1.00 90.56 88 THR A CA 1
ATOM 701 C C . THR A 1 88 ? -0.933 2.532 -15.370 1.00 90.56 88 THR A C 1
ATOM 703 O O . THR A 1 88 ? -0.108 2.880 -16.214 1.00 90.56 88 THR A O 1
ATOM 706 N N . LYS A 1 89 ? -1.096 3.202 -14.222 1.00 88.88 89 LYS A N 1
ATOM 707 C CA . LYS A 1 89 ? -0.286 4.367 -13.836 1.00 88.88 89 LYS A CA 1
ATOM 708 C C . LYS A 1 89 ? 1.174 3.983 -13.603 1.00 88.88 89 LYS A C 1
ATOM 710 O O . LYS A 1 89 ? 2.047 4.686 -14.103 1.00 88.88 89 LYS A O 1
ATOM 715 N N . ALA A 1 90 ? 1.446 2.870 -12.921 1.00 87.19 90 ALA A N 1
ATOM 716 C CA . ALA A 1 90 ? 2.807 2.382 -12.700 1.00 87.19 90 ALA A CA 1
ATOM 717 C C . ALA A 1 90 ? 3.518 2.064 -14.027 1.00 87.19 90 ALA A C 1
ATOM 719 O O . ALA A 1 90 ? 4.590 2.606 -14.301 1.00 87.19 90 ALA A O 1
ATOM 720 N N . LEU A 1 91 ? 2.883 1.272 -14.901 1.00 87.69 91 LEU A N 1
ATOM 721 C CA . LEU A 1 91 ? 3.449 0.953 -16.217 1.00 87.69 91 LEU A CA 1
ATOM 722 C C . LEU A 1 91 ? 3.560 2.195 -17.114 1.00 87.69 91 LEU A C 1
ATOM 724 O O . LEU A 1 91 ? 4.568 2.392 -17.790 1.00 87.69 91 LEU A O 1
ATOM 728 N N . GLY A 1 92 ? 2.542 3.056 -17.115 1.00 85.06 92 GLY A N 1
ATOM 729 C CA . GLY A 1 92 ? 2.542 4.299 -17.881 1.00 85.06 92 GLY A CA 1
ATOM 730 C C . GLY A 1 92 ? 3.625 5.275 -17.420 1.00 85.06 92 GLY A C 1
ATOM 731 O O . GLY A 1 92 ? 4.233 5.942 -18.256 1.00 85.06 92 GLY A O 1
ATOM 732 N N . GLY A 1 93 ? 3.903 5.328 -16.116 1.00 83.38 93 GLY A N 1
ATOM 733 C CA . GLY A 1 93 ? 5.026 6.067 -15.542 1.00 83.38 93 GLY A CA 1
ATOM 734 C C . GLY A 1 93 ? 6.361 5.553 -16.073 1.00 83.38 93 GLY A C 1
ATOM 735 O O . GLY A 1 93 ? 7.132 6.328 -16.631 1.00 83.38 93 GLY A O 1
ATOM 736 N N . TRP A 1 94 ? 6.590 4.238 -16.033 1.00 83.75 94 TRP A N 1
ATOM 737 C CA . TRP A 1 94 ? 7.826 3.635 -16.548 1.00 83.75 94 TRP A CA 1
ATOM 738 C C . TRP A 1 94 ? 8.033 3.859 -18.051 1.00 83.75 94 TRP A C 1
ATOM 740 O O . TRP A 1 94 ? 9.152 4.124 -18.490 1.00 83.75 94 TRP A O 1
ATOM 750 N N . LEU A 1 95 ? 6.963 3.799 -18.849 1.00 84.19 95 LEU A N 1
ATOM 751 C CA . LEU A 1 95 ? 7.025 4.093 -20.285 1.00 84.19 95 LEU A CA 1
ATOM 752 C C . LEU A 1 95 ? 7.296 5.577 -20.569 1.00 84.19 95 LEU A C 1
ATOM 754 O O . LEU A 1 95 ? 8.013 5.908 -21.516 1.00 84.19 95 LEU A O 1
ATOM 758 N N . LYS A 1 96 ? 6.731 6.486 -19.768 1.00 80.94 96 LYS A N 1
ATOM 759 C CA . LYS A 1 96 ? 7.025 7.922 -19.868 1.00 80.94 96 LYS A CA 1
ATOM 760 C C . LYS A 1 96 ? 8.471 8.215 -19.480 1.00 80.94 96 LYS A C 1
ATOM 762 O O . LYS A 1 96 ? 9.120 8.977 -20.192 1.00 80.94 96 LYS A O 1
ATOM 767 N N . ASP A 1 97 ? 8.990 7.566 -18.443 1.00 76.69 97 ASP A N 1
ATOM 768 C CA . ASP A 1 97 ? 10.386 7.700 -18.022 1.00 76.69 97 ASP A CA 1
ATOM 769 C C . ASP A 1 97 ? 11.357 7.142 -19.066 1.00 76.69 97 ASP A C 1
ATOM 771 O O . ASP A 1 97 ? 12.369 7.780 -19.364 1.00 76.69 97 ASP A O 1
ATOM 775 N N . SER A 1 98 ? 11.059 5.992 -19.681 1.00 74.75 98 SER A N 1
ATOM 776 C CA . SER A 1 98 ? 11.922 5.425 -20.726 1.00 74.75 98 SER A CA 1
ATOM 777 C C . SER A 1 98 ? 11.929 6.292 -21.990 1.00 74.75 98 SER A C 1
ATOM 779 O O . SER A 1 98 ? 12.994 6.600 -22.529 1.00 74.75 98 SER A O 1
ATOM 781 N N . LYS A 1 99 ? 10.760 6.782 -22.422 1.00 75.06 99 LYS A N 1
ATOM 782 C CA . LYS A 1 99 ? 10.637 7.695 -23.568 1.00 75.06 99 LYS A CA 1
ATOM 783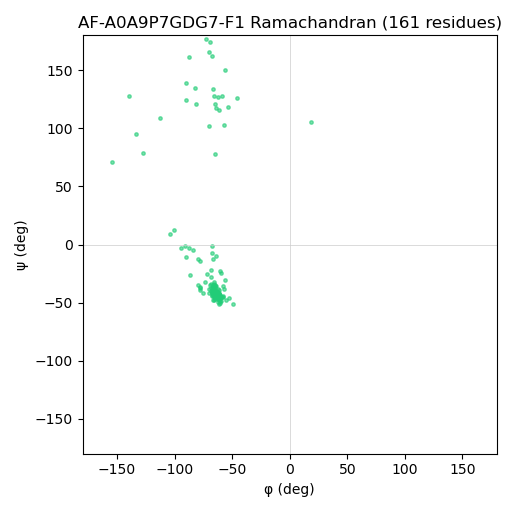 C C . LYS A 1 99 ? 11.227 9.078 -23.277 1.00 75.06 99 LYS A C 1
ATOM 785 O O . LYS A 1 99 ? 11.793 9.702 -24.174 1.00 75.06 99 LYS A O 1
ATOM 790 N N . GLY A 1 100 ? 11.110 9.554 -22.039 1.00 68.25 100 GLY A N 1
ATOM 791 C CA . GLY A 1 100 ? 11.720 10.788 -21.552 1.00 68.25 100 GLY A CA 1
ATOM 792 C C . GLY A 1 100 ? 13.243 10.709 -21.564 1.00 68.25 100 GLY A C 1
ATOM 793 O O . GLY A 1 100 ? 13.877 11.610 -22.104 1.00 68.25 100 GLY A O 1
ATOM 794 N N . LYS A 1 101 ? 13.823 9.601 -21.084 1.00 65.06 101 LYS A N 1
ATOM 795 C CA . LYS A 1 101 ? 15.270 9.334 -21.152 1.00 65.06 101 LYS A CA 1
ATOM 796 C C . LYS A 1 101 ? 15.779 9.224 -22.588 1.00 65.06 101 LYS A C 1
ATOM 798 O O . LYS A 1 101 ? 16.820 9.795 -22.887 1.00 65.06 101 LYS A O 1
ATOM 803 N N . GLU A 1 102 ? 15.046 8.566 -23.487 1.00 63.28 102 GLU A N 1
ATOM 804 C CA . GLU A 1 102 ? 15.408 8.508 -24.914 1.00 63.28 102 GLU A CA 1
ATOM 805 C C . GLU A 1 102 ? 15.340 9.893 -25.573 1.00 63.28 102 GLU A C 1
ATOM 807 O O . GLU A 1 102 ? 16.267 10.305 -26.268 1.00 63.28 102 GLU A O 1
ATOM 812 N N . ARG A 1 103 ? 14.280 10.671 -25.317 1.00 60.53 103 ARG A N 1
ATOM 813 C CA . ARG A 1 103 ? 14.170 12.040 -25.840 1.00 60.53 103 ARG A CA 1
ATOM 814 C C . ARG A 1 103 ? 15.256 12.952 -25.266 1.00 60.53 103 ARG A C 1
ATOM 816 O O . ARG A 1 103 ? 15.826 13.743 -26.009 1.00 60.53 103 ARG A O 1
ATOM 823 N N . GLN A 1 104 ? 15.554 12.837 -23.975 1.00 59.59 104 GLN A N 1
ATOM 824 C CA . GLN A 1 104 ? 16.639 13.569 -23.331 1.00 59.59 104 GLN A CA 1
ATOM 825 C C . GLN A 1 104 ? 17.990 13.169 -23.934 1.00 59.59 104 GLN A C 1
ATOM 827 O O . GLN A 1 104 ? 18.765 14.053 -24.271 1.00 59.59 104 GLN A O 1
ATOM 832 N N . ARG A 1 105 ? 18.234 11.876 -24.186 1.00 57.88 105 ARG A N 1
ATOM 833 C CA . ARG A 1 105 ? 19.438 11.381 -24.872 1.00 57.88 105 ARG A CA 1
ATOM 834 C C . ARG A 1 105 ? 19.596 11.987 -26.271 1.00 57.88 105 ARG A C 1
ATOM 836 O O . ARG A 1 105 ? 20.671 12.481 -26.586 1.00 57.88 105 ARG A O 1
ATOM 843 N N . ARG A 1 106 ? 18.519 12.035 -27.062 1.00 58.50 106 ARG A N 1
ATOM 844 C CA . ARG A 1 106 ? 18.497 12.646 -28.409 1.00 58.50 106 ARG A CA 1
ATOM 845 C C . ARG A 1 106 ? 18.741 14.159 -28.391 1.00 58.50 106 ARG A C 1
ATOM 847 O O . ARG A 1 106 ? 19.336 14.696 -29.316 1.00 58.50 106 ARG A O 1
ATOM 854 N N . VAL A 1 107 ? 18.260 14.860 -27.361 1.00 57.41 107 VAL A N 1
ATOM 855 C CA . VAL A 1 107 ? 18.466 16.313 -27.207 1.00 57.41 107 VAL A CA 1
ATOM 856 C C . VAL A 1 107 ? 19.874 16.616 -26.680 1.00 57.41 107 VAL A C 1
ATOM 858 O O . VAL A 1 107 ? 20.501 17.568 -27.140 1.00 57.41 107 VAL A O 1
ATOM 861 N N . SER A 1 108 ? 20.411 15.782 -25.785 1.00 52.91 108 SER A N 1
ATOM 862 C CA . SER A 1 108 ? 21.799 15.860 -25.311 1.00 52.91 108 SER A CA 1
ATOM 863 C C . SER A 1 108 ? 22.821 15.505 -26.397 1.00 52.91 108 SER A C 1
ATOM 865 O O . SER A 1 108 ? 23.914 16.059 -26.393 1.00 52.91 108 SER A O 1
ATOM 867 N N . GLU A 1 109 ? 22.465 14.674 -27.381 1.00 54.19 109 GLU A N 1
ATOM 868 C CA . GLU A 1 109 ? 23.2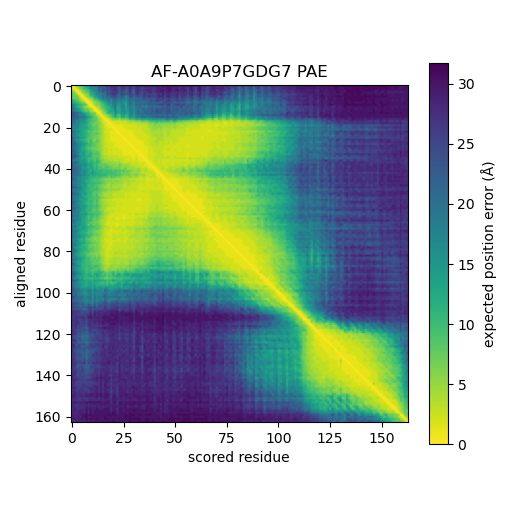83 14.444 -28.587 1.00 54.19 109 GLU A CA 1
ATOM 869 C C . GLU A 1 109 ? 23.507 15.721 -29.420 1.00 54.19 109 GLU A C 1
ATOM 871 O O . GLU A 1 109 ? 24.488 15.810 -30.156 1.00 54.19 109 GLU A O 1
ATOM 876 N N . GLY A 1 110 ? 22.638 16.731 -29.289 1.00 54.97 110 GLY A N 1
ATOM 877 C CA . GLY A 1 110 ? 22.753 18.012 -29.995 1.00 54.97 110 GLY A CA 1
ATOM 878 C C . GLY A 1 110 ? 23.549 19.098 -29.258 1.00 54.97 110 GLY A C 1
ATOM 879 O O . GLY A 1 110 ? 23.865 20.123 -29.861 1.00 54.97 110 GLY A O 1
ATOM 880 N N . PHE A 1 111 ? 23.890 18.910 -27.978 1.00 53.19 111 PHE A N 1
ATOM 881 C CA . PHE A 1 111 ? 24.577 19.918 -27.159 1.00 53.19 111 PHE A CA 1
ATOM 882 C C . PHE A 1 111 ? 25.745 19.281 -26.383 1.00 53.19 111 PHE A C 1
ATOM 884 O O . PHE A 1 111 ? 25.559 18.718 -25.314 1.00 53.19 111 PHE A O 1
ATOM 891 N N . LYS A 1 112 ? 26.950 19.375 -26.967 1.00 55.38 112 LYS A N 1
ATOM 892 C CA . LYS A 1 112 ? 28.297 19.223 -26.370 1.00 55.38 112 LYS A CA 1
ATOM 893 C C . LYS A 1 112 ? 28.403 18.500 -25.004 1.00 55.38 112 LYS A C 1
ATOM 895 O O . LYS A 1 112 ? 28.271 19.143 -23.974 1.00 55.38 112 LYS A O 1
ATOM 900 N N . GLU A 1 113 ? 28.879 17.251 -25.011 1.00 58.28 113 GLU A N 1
ATOM 901 C CA . GLU A 1 113 ? 29.923 16.763 -24.078 1.00 58.28 113 GLU A CA 1
ATOM 902 C C . GLU A 1 113 ? 30.715 15.573 -24.690 1.00 58.28 113 GLU A C 1
ATOM 904 O O . GLU A 1 113 ? 30.571 14.432 -24.256 1.00 58.28 113 GLU A O 1
ATOM 909 N N . PRO A 1 114 ? 31.579 15.781 -25.707 1.00 53.47 114 PRO A N 1
ATOM 910 C CA . PRO A 1 114 ? 32.549 14.756 -26.109 1.00 53.47 114 PRO A CA 1
ATOM 911 C C . PRO A 1 114 ? 33.782 14.670 -25.181 1.00 53.47 114 PRO A C 1
ATOM 913 O O . PRO A 1 114 ? 34.507 13.687 -25.242 1.00 53.47 114 PRO A O 1
ATOM 916 N N . GLU A 1 115 ? 34.035 15.656 -24.313 1.00 59.44 115 GLU A N 1
ATOM 917 C CA . GLU A 1 115 ? 35.344 15.841 -23.655 1.00 59.44 115 GLU A CA 1
ATOM 918 C C . GLU A 1 115 ? 35.623 14.892 -22.469 1.00 59.44 115 GLU A C 1
ATOM 920 O O . GLU A 1 115 ? 36.736 14.375 -22.322 1.00 59.44 115 GLU A O 1
ATOM 925 N N . LYS A 1 116 ? 34.622 14.598 -21.627 1.00 59.03 116 LYS A N 1
ATOM 926 C CA . LYS A 1 116 ? 34.817 13.725 -20.450 1.00 59.03 116 LYS A CA 1
ATOM 927 C C . LYS A 1 116 ? 34.917 12.249 -20.823 1.00 59.03 116 LYS A C 1
ATOM 929 O O . LYS A 1 116 ? 35.805 11.554 -20.333 1.00 59.03 116 LYS A O 1
ATOM 934 N N . VAL A 1 117 ? 34.075 11.792 -21.753 1.00 65.19 117 VAL A N 1
ATOM 935 C CA . VAL A 1 117 ? 34.067 10.392 -22.210 1.00 65.19 117 VAL A CA 1
ATOM 936 C C . VAL A 1 117 ? 35.384 10.037 -22.907 1.00 65.19 117 VAL A C 1
ATOM 938 O O . VAL A 1 117 ? 35.935 8.963 -22.669 1.00 65.19 117 VAL A O 1
ATOM 941 N N . THR A 1 118 ? 35.950 10.939 -23.716 1.00 73.31 118 THR A N 1
ATOM 942 C CA . THR A 1 118 ? 37.259 10.695 -24.344 1.00 73.31 118 THR A CA 1
ATOM 943 C C . THR A 1 118 ? 38.394 10.651 -23.325 1.00 73.31 118 THR A C 1
ATOM 945 O O . THR A 1 118 ? 39.298 9.829 -23.461 1.00 73.31 118 THR A O 1
ATOM 948 N N . THR A 1 119 ? 38.338 11.485 -22.283 1.00 78.00 119 THR A N 1
ATOM 949 C CA . THR A 1 119 ? 39.381 11.550 -21.249 1.00 78.00 119 THR A CA 1
ATOM 950 C C . THR A 1 119 ? 39.427 10.271 -20.414 1.00 78.00 119 THR A C 1
ATOM 952 O O . THR A 1 119 ? 40.502 9.703 -20.218 1.00 78.00 119 THR A O 1
ATOM 955 N N . GLU A 1 120 ? 38.272 9.749 -19.994 1.00 83.44 120 GLU A N 1
ATOM 956 C CA . GLU A 1 120 ? 38.211 8.475 -19.269 1.00 83.44 120 GLU A CA 1
ATOM 957 C C . GLU A 1 120 ? 38.754 7.314 -20.113 1.00 83.44 120 GLU A C 1
ATOM 959 O O . GLU A 1 120 ? 39.582 6.535 -19.635 1.00 83.44 120 GLU A O 1
ATOM 964 N N . VAL A 1 121 ? 38.380 7.226 -21.395 1.00 85.94 121 VAL A N 1
ATOM 965 C CA . VAL A 1 121 ? 38.875 6.171 -22.300 1.00 85.94 121 VAL A CA 1
ATOM 966 C C . VAL A 1 121 ? 40.396 6.237 -22.472 1.00 85.94 121 VAL A C 1
ATOM 968 O O . VAL A 1 121 ? 41.060 5.196 -22.495 1.00 85.94 121 VAL A O 1
ATOM 971 N N . ILE A 1 122 ? 40.970 7.440 -22.558 1.00 89.06 122 ILE A N 1
ATOM 972 C CA . ILE A 1 122 ? 42.424 7.632 -22.646 1.00 89.06 122 ILE A CA 1
ATOM 973 C C . ILE A 1 122 ? 43.115 7.162 -21.359 1.00 89.06 122 ILE A C 1
ATOM 975 O O . ILE A 1 122 ? 44.118 6.451 -21.441 1.00 89.06 122 ILE A O 1
ATOM 979 N N . ILE A 1 123 ? 42.561 7.476 -20.183 1.00 93.12 123 ILE A N 1
ATOM 980 C CA . ILE A 1 123 ? 43.111 7.045 -18.885 1.00 93.12 123 ILE A CA 1
ATOM 981 C C . ILE A 1 123 ? 43.130 5.514 -18.776 1.00 93.12 123 ILE A C 1
ATOM 983 O O . ILE A 1 123 ? 44.145 4.931 -18.380 1.00 93.12 123 ILE A O 1
ATOM 987 N N . TRP A 1 124 ? 42.044 4.843 -19.167 1.00 93.00 124 TRP A N 1
ATOM 988 C CA . TRP A 1 124 ? 41.975 3.378 -19.151 1.00 93.00 124 TRP A CA 1
ATOM 989 C C . TRP A 1 124 ? 42.966 2.735 -20.125 1.00 93.00 124 TRP A C 1
ATOM 991 O O . TRP A 1 124 ? 43.624 1.753 -19.771 1.00 93.00 124 TRP A O 1
ATOM 1001 N N . ARG A 1 125 ? 43.144 3.315 -21.320 1.00 93.44 125 ARG A N 1
ATOM 1002 C CA . ARG A 1 125 ? 44.145 2.848 -22.292 1.00 93.44 125 ARG A CA 1
ATOM 1003 C C . ARG A 1 125 ? 45.570 3.029 -21.783 1.00 93.44 125 ARG A C 1
ATOM 1005 O O . ARG A 1 125 ? 46.355 2.091 -21.870 1.00 93.44 125 ARG A O 1
ATOM 1012 N N . ALA A 1 126 ? 45.892 4.189 -21.214 1.00 94.75 126 ALA A N 1
ATOM 1013 C CA . ALA A 1 126 ? 47.216 4.460 -20.662 1.00 94.75 126 ALA A CA 1
ATOM 1014 C C . ALA A 1 126 ? 47.560 3.491 -19.522 1.00 94.75 126 ALA A C 1
ATOM 1016 O O . ALA A 1 126 ? 48.649 2.919 -19.505 1.00 94.75 126 ALA A O 1
ATOM 1017 N N . ARG A 1 127 ? 46.609 3.232 -18.612 1.00 95.88 127 ARG A N 1
ATOM 1018 C CA . ARG A 1 127 ? 46.791 2.252 -17.532 1.00 95.88 127 ARG A CA 1
ATOM 1019 C C . ARG A 1 127 ? 46.994 0.836 -18.071 1.00 95.88 127 ARG A C 1
ATOM 1021 O O . ARG A 1 127 ? 47.874 0.129 -17.588 1.00 95.88 127 ARG A O 1
ATOM 1028 N N . GLY A 1 128 ? 46.206 0.439 -19.072 1.00 96.19 128 GLY A N 1
ATOM 1029 C CA . GLY A 1 128 ? 46.331 -0.866 -19.720 1.00 96.19 128 GLY A CA 1
ATOM 1030 C C . GLY A 1 128 ? 47.692 -1.058 -20.390 1.00 96.19 128 GLY A C 1
ATOM 1031 O O . GLY A 1 128 ? 48.337 -2.079 -20.170 1.00 96.19 128 GLY A O 1
ATOM 1032 N N . VAL A 1 129 ? 48.163 -0.056 -21.141 1.00 96.69 129 VAL A N 1
ATOM 1033 C CA . VAL A 1 129 ? 49.491 -0.082 -21.775 1.00 96.69 129 VAL A CA 1
ATOM 1034 C C . VAL A 1 129 ? 50.586 -0.169 -20.719 1.00 96.69 129 VAL A C 1
ATOM 1036 O O . VAL A 1 129 ? 51.449 -1.034 -20.820 1.00 96.69 129 VAL A O 1
ATOM 1039 N N . LEU A 1 130 ? 50.523 0.659 -19.674 1.00 96.25 130 LEU A N 1
ATOM 1040 C CA . LEU A 1 130 ? 51.518 0.642 -18.604 1.00 96.25 130 LEU A CA 1
ATOM 1041 C C . LEU A 1 130 ? 51.599 -0.738 -17.930 1.00 96.25 130 LEU A C 1
ATOM 1043 O O . LEU A 1 130 ? 52.692 -1.269 -17.740 1.00 96.25 130 LEU A O 1
ATOM 1047 N N . TRP A 1 131 ? 50.454 -1.356 -17.636 1.00 96.75 131 TRP A N 1
ATOM 1048 C CA . TRP A 1 131 ? 50.405 -2.687 -17.028 1.00 96.75 131 TRP A CA 1
ATOM 1049 C C . TRP A 1 131 ? 50.907 -3.791 -17.969 1.00 96.75 131 TRP A C 1
ATOM 1051 O O . TRP A 1 131 ? 51.663 -4.667 -17.557 1.00 96.75 131 TRP A O 1
ATOM 1061 N N . ALA A 1 132 ? 50.552 -3.725 -19.254 1.00 96.44 132 ALA A N 1
ATOM 1062 C CA . ALA A 1 132 ? 51.069 -4.659 -20.248 1.00 96.44 132 ALA A CA 1
ATOM 1063 C C . ALA A 1 132 ? 52.595 -4.539 -20.382 1.00 96.44 132 ALA A C 1
ATOM 1065 O O . ALA A 1 132 ? 53.289 -5.553 -20.418 1.00 96.44 132 ALA A O 1
ATOM 1066 N N . THR A 1 133 ? 53.132 -3.315 -20.394 1.00 95.94 133 THR A N 1
ATOM 1067 C CA . THR A 1 133 ? 54.582 -3.098 -20.484 1.00 95.94 133 THR A CA 1
ATOM 1068 C C . THR A 1 133 ? 55.330 -3.629 -19.266 1.00 95.94 133 THR A C 1
ATOM 1070 O O . THR A 1 133 ? 56.359 -4.279 -19.442 1.00 95.94 133 THR A O 1
ATOM 1073 N N . SER A 1 134 ? 54.816 -3.427 -18.046 1.00 95.62 134 SER A N 1
ATOM 1074 C CA . SER A 1 134 ? 55.463 -3.949 -16.838 1.00 95.62 134 SER A CA 1
ATOM 1075 C C . SER A 1 134 ? 55.450 -5.478 -16.802 1.00 95.62 134 SER A C 1
ATOM 1077 O O . SER A 1 134 ? 56.463 -6.087 -16.463 1.00 95.62 134 SER A O 1
ATOM 1079 N N . PHE A 1 135 ? 54.344 -6.103 -17.216 1.00 96.25 135 PHE A N 1
ATOM 1080 C CA . PHE A 1 135 ? 54.241 -7.558 -17.296 1.00 96.25 135 PHE A CA 1
ATOM 1081 C C . PHE A 1 135 ? 55.189 -8.147 -18.350 1.00 96.25 135 PHE A C 1
ATOM 1083 O O . PHE A 1 135 ? 55.937 -9.078 -18.053 1.00 96.25 135 PHE A O 1
ATOM 1090 N N . VAL A 1 136 ? 55.215 -7.578 -19.560 1.00 97.00 136 VAL A N 1
ATOM 1091 C CA . VAL A 1 136 ? 56.113 -8.024 -20.640 1.00 97.00 136 VAL A CA 1
ATOM 1092 C C . VAL A 1 136 ? 57.575 -7.879 -20.226 1.00 97.00 136 VAL A C 1
ATOM 1094 O O . VAL A 1 136 ? 58.353 -8.811 -20.412 1.00 97.00 136 VAL A O 1
ATOM 1097 N N . LEU A 1 137 ? 57.947 -6.750 -19.619 1.00 95.50 137 LEU A N 1
ATOM 1098 C CA . LEU A 1 137 ? 59.312 -6.531 -19.150 1.00 95.50 137 LEU A CA 1
ATOM 1099 C C . LEU A 1 137 ? 59.707 -7.540 -18.063 1.00 95.50 137 LEU A C 1
ATOM 1101 O O . LEU A 1 137 ? 60.794 -8.108 -18.130 1.00 95.50 137 LEU A O 1
ATOM 1105 N N . ALA A 1 138 ? 58.817 -7.818 -17.106 1.00 94.69 138 ALA A N 1
ATOM 1106 C CA . ALA A 1 138 ? 59.065 -8.815 -16.068 1.00 94.69 138 ALA A CA 1
ATOM 1107 C C . ALA A 1 138 ? 59.278 -10.217 -16.662 1.00 94.69 138 ALA A C 1
ATOM 1109 O O . ALA A 1 138 ? 60.224 -10.905 -16.277 1.00 94.69 138 ALA A O 1
ATOM 1110 N N . VAL A 1 139 ? 58.448 -10.629 -17.625 1.00 96.12 139 VAL A N 1
ATOM 1111 C CA . VAL A 1 139 ? 58.601 -11.920 -18.315 1.00 96.12 139 VAL A CA 1
ATOM 1112 C C . VAL A 1 139 ? 59.922 -11.975 -19.084 1.00 96.12 139 VAL A C 1
ATOM 1114 O O . VAL A 1 139 ? 60.649 -12.957 -18.958 1.00 96.12 139 VAL A O 1
ATOM 1117 N N . LEU A 1 140 ? 60.277 -10.919 -19.821 1.00 95.44 140 LEU A N 1
ATOM 1118 C CA . LEU A 1 140 ? 61.540 -10.854 -20.562 1.00 95.44 140 LEU A CA 1
ATOM 1119 C C . LEU A 1 140 ? 62.760 -10.930 -19.637 1.00 95.44 140 LEU A C 1
ATOM 1121 O O . LEU A 1 140 ? 63.683 -11.685 -19.926 1.00 95.44 140 LEU A O 1
ATOM 1125 N N . CYS A 1 141 ? 62.757 -10.213 -18.510 1.00 94.38 141 CYS A N 1
ATOM 1126 C CA . CYS A 1 141 ? 63.839 -10.291 -17.528 1.00 94.38 141 CYS A CA 1
ATOM 1127 C C . CYS A 1 141 ? 63.964 -11.692 -16.914 1.00 94.38 141 CYS A C 1
ATOM 1129 O O . CYS A 1 141 ? 65.078 -12.185 -16.760 1.00 94.38 141 CYS A O 1
ATOM 1131 N N . ASN A 1 142 ? 62.845 -12.353 -16.602 1.00 91.75 142 ASN A N 1
ATOM 1132 C CA . ASN A 1 142 ? 62.870 -13.718 -16.070 1.00 91.75 142 ASN A CA 1
ATOM 1133 C C . ASN A 1 142 ? 63.370 -14.731 -17.108 1.00 91.75 142 ASN A C 1
ATOM 1135 O O . ASN A 1 142 ? 64.177 -15.592 -16.774 1.00 91.75 142 ASN A O 1
ATOM 1139 N N . LEU A 1 143 ? 62.938 -14.617 -18.368 1.00 92.81 143 LEU A N 1
ATOM 1140 C CA . LEU A 1 143 ? 63.409 -15.488 -19.448 1.00 92.81 143 LEU A CA 1
ATOM 1141 C C . LEU A 1 143 ? 64.895 -15.278 -19.745 1.00 92.81 143 LEU A C 1
ATOM 1143 O O . LEU A 1 143 ? 65.621 -16.253 -19.911 1.00 92.81 143 LEU A O 1
ATOM 1147 N N . ALA A 1 144 ? 65.355 -14.025 -19.774 1.00 92.75 144 ALA A N 1
ATOM 1148 C CA . ALA A 1 144 ? 66.770 -13.712 -19.939 1.00 92.75 144 ALA A CA 1
ATOM 1149 C C . ALA A 1 144 ? 67.596 -14.266 -18.771 1.00 92.75 144 ALA A C 1
ATOM 1151 O O . ALA A 1 144 ? 68.603 -14.918 -19.016 1.00 92.75 144 ALA A O 1
ATOM 1152 N N . GLY A 1 145 ? 67.134 -14.084 -17.529 1.00 90.88 145 GLY A N 1
ATOM 1153 C CA . GLY A 1 145 ? 67.784 -14.619 -16.331 1.00 90.88 145 GLY A CA 1
ATOM 1154 C C . GLY A 1 145 ? 67.849 -16.149 -16.308 1.00 90.88 145 GLY A C 1
ATOM 1155 O O . GLY A 1 145 ? 68.892 -16.719 -15.999 1.00 90.88 145 GLY A O 1
ATOM 1156 N N . ALA A 1 146 ? 66.763 -16.827 -16.688 1.00 88.94 146 ALA A N 1
ATOM 1157 C CA . ALA A 1 146 ? 66.739 -18.282 -16.809 1.00 88.94 146 ALA A CA 1
ATOM 1158 C C . ALA A 1 146 ? 67.679 -18.769 -17.919 1.00 88.94 146 ALA A C 1
ATOM 1160 O O . ALA A 1 146 ? 68.386 -19.752 -17.730 1.00 88.94 146 ALA A O 1
ATOM 1161 N N . LEU A 1 147 ? 67.730 -18.067 -19.056 1.00 88.56 147 LEU A N 1
ATOM 1162 C CA . LEU A 1 147 ? 68.639 -18.404 -20.146 1.00 88.56 147 LEU A CA 1
ATOM 1163 C C . LEU A 1 147 ? 70.101 -18.211 -19.736 1.00 88.56 147 LEU A C 1
ATOM 1165 O O . LEU A 1 147 ? 70.908 -19.089 -20.013 1.00 88.56 147 LEU A O 1
ATOM 1169 N N . THR A 1 148 ? 70.444 -17.109 -19.060 1.00 84.81 148 THR A N 1
ATOM 1170 C CA . THR A 1 148 ? 71.805 -16.883 -18.553 1.00 84.81 148 THR A CA 1
ATOM 1171 C C . THR A 1 148 ? 72.185 -17.918 -17.504 1.00 84.81 148 THR A C 1
ATOM 1173 O O . THR A 1 148 ? 73.272 -18.472 -17.591 1.00 84.81 148 THR A O 1
ATOM 1176 N N . PHE A 1 149 ? 71.277 -18.249 -16.580 1.00 84.12 149 PHE A N 1
ATOM 1177 C CA . PHE A 1 149 ? 71.507 -19.268 -15.555 1.00 84.12 149 PHE A CA 1
ATOM 1178 C C . PHE A 1 149 ? 71.715 -20.660 -16.169 1.00 84.12 149 PHE A C 1
ATOM 1180 O O . PHE A 1 149 ? 72.672 -21.341 -15.829 1.00 84.12 149 PHE A O 1
ATOM 1187 N N . LEU A 1 150 ? 70.884 -21.055 -17.140 1.00 83.19 150 LEU A N 1
ATOM 1188 C CA . LEU A 1 150 ? 71.043 -22.323 -17.859 1.00 83.19 150 LEU A CA 1
ATOM 1189 C C . LEU A 1 150 ? 72.320 -22.361 -18.706 1.00 83.19 150 LEU A C 1
ATOM 1191 O O . LEU A 1 150 ? 72.922 -23.423 -18.849 1.00 83.19 150 LEU A O 1
ATOM 1195 N N . LEU A 1 151 ? 72.740 -21.224 -19.271 1.00 81.50 151 LEU A N 1
ATOM 1196 C CA . LEU A 1 151 ? 74.010 -21.119 -19.987 1.00 81.50 151 LEU A CA 1
ATOM 1197 C C . LEU A 1 151 ? 75.191 -21.311 -19.023 1.00 81.50 151 LEU A C 1
ATOM 1199 O O . LEU A 1 151 ? 76.136 -22.021 -19.353 1.00 81.50 151 LEU A O 1
ATOM 1203 N N . GLU A 1 152 ? 75.118 -20.718 -17.832 1.00 79.06 152 GLU A N 1
ATOM 1204 C CA . GLU A 1 152 ? 76.148 -20.798 -16.791 1.00 79.06 152 GLU A CA 1
ATOM 1205 C C . GLU A 1 152 ? 76.225 -22.197 -16.153 1.00 79.06 152 GLU A C 1
ATOM 1207 O O . GLU A 1 152 ? 77.324 -22.720 -15.955 1.00 79.06 152 GLU A O 1
ATOM 1212 N N . ASP A 1 153 ? 75.084 -22.859 -15.942 1.00 76.94 153 ASP A N 1
ATOM 1213 C CA . ASP A 1 153 ? 75.002 -24.264 -15.517 1.00 76.94 153 ASP A 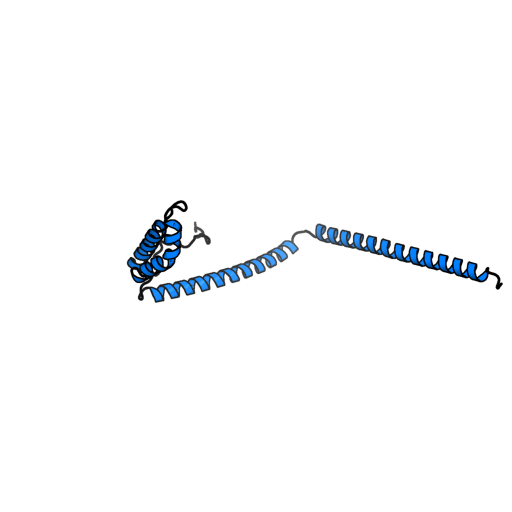CA 1
ATOM 1214 C C . ASP A 1 153 ? 75.558 -25.223 -16.584 1.00 76.94 153 ASP A C 1
ATOM 1216 O O . ASP A 1 153 ? 76.305 -26.148 -16.259 1.00 76.94 153 ASP A O 1
ATOM 1220 N N . LEU A 1 154 ? 75.245 -25.006 -17.869 1.00 77.75 154 LEU A N 1
ATOM 1221 C CA . LEU A 1 154 ? 75.764 -25.830 -18.970 1.00 77.75 154 LEU A CA 1
ATOM 1222 C C . LEU A 1 154 ? 77.283 -25.670 -19.125 1.00 77.75 154 LEU A C 1
ATOM 1224 O O . LEU A 1 154 ? 77.988 -26.655 -19.347 1.00 77.75 154 LEU A O 1
ATOM 1228 N N . ILE A 1 155 ? 77.791 -24.442 -18.983 1.00 77.00 155 ILE A N 1
ATOM 1229 C CA . ILE A 1 155 ? 79.231 -24.160 -18.964 1.00 77.00 155 ILE A CA 1
ATOM 1230 C C . ILE A 1 155 ? 79.879 -24.858 -17.762 1.00 77.00 155 ILE A C 1
ATOM 1232 O O . ILE A 1 155 ? 80.883 -25.546 -17.939 1.00 77.00 155 ILE A O 1
ATOM 1236 N N . SER A 1 156 ? 79.273 -24.764 -16.575 1.00 71.94 156 SER A N 1
ATOM 1237 C CA . SER A 1 156 ? 79.774 -25.408 -15.354 1.00 71.94 156 SER A CA 1
ATOM 1238 C C . SER A 1 156 ? 79.831 -26.939 -15.483 1.00 71.94 156 SER A C 1
ATOM 1240 O O . SER A 1 156 ? 80.844 -27.543 -15.126 1.00 71.94 156 SER A O 1
ATOM 1242 N N . LEU A 1 157 ? 78.808 -27.566 -16.079 1.00 67.19 157 LEU A N 1
ATOM 1243 C CA . LEU A 1 157 ? 78.763 -29.004 -16.389 1.00 67.19 157 LEU A CA 1
ATOM 1244 C C . LEU A 1 157 ? 79.787 -29.435 -17.452 1.00 67.19 157 LEU A C 1
ATOM 1246 O O . LEU A 1 157 ? 80.335 -30.529 -17.346 1.00 67.19 157 LEU A O 1
ATOM 1250 N N . LEU A 1 158 ? 80.076 -28.593 -18.451 1.00 65.62 158 LEU A N 1
ATOM 1251 C CA . LEU A 1 158 ? 81.110 -28.859 -19.463 1.00 65.62 158 LEU A CA 1
ATOM 1252 C C . LEU A 1 158 ? 82.534 -28.746 -18.879 1.00 65.62 158 LEU A C 1
ATOM 1254 O O . LEU A 1 158 ? 83.468 -29.352 -19.404 1.00 65.62 158 LEU A O 1
ATOM 1258 N N . THR A 1 159 ? 82.704 -27.974 -17.800 1.00 62.00 159 THR A N 1
ATOM 1259 C CA . THR A 1 159 ? 83.992 -27.759 -17.116 1.00 62.00 159 THR A CA 1
ATOM 1260 C C . THR A 1 159 ? 84.261 -28.686 -15.927 1.00 62.00 159 THR A C 1
ATOM 1262 O O . THR A 1 159 ? 85.353 -28.620 -15.362 1.00 62.00 159 THR A O 1
ATOM 1265 N N . LEU A 1 160 ? 83.328 -29.569 -15.547 1.00 57.44 160 LEU A N 1
ATOM 1266 C CA . LEU A 1 160 ? 83.611 -30.602 -14.545 1.00 57.44 160 LEU A CA 1
ATOM 1267 C C . LEU A 1 160 ? 84.330 -31.797 -15.202 1.00 57.44 160 LEU A C 1
ATOM 1269 O O . LEU A 1 160 ? 83.776 -32.414 -16.114 1.00 57.44 160 LEU A O 1
ATOM 1273 N N . PRO A 1 161 ? 85.553 -32.156 -14.764 1.00 54.12 161 PRO A N 1
ATOM 1274 C CA . PRO A 1 161 ? 86.220 -33.356 -15.247 1.00 54.12 161 PRO A CA 1
ATOM 1275 C C . PRO A 1 161 ? 85.448 -34.593 -14.773 1.00 54.12 161 PRO A C 1
ATOM 1277 O O . PRO A 1 161 ? 85.080 -34.693 -13.606 1.00 54.12 161 PRO A O 1
ATOM 1280 N N . PHE A 1 162 ? 85.226 -35.542 -15.686 1.00 58.75 162 PHE A N 1
ATOM 1281 C CA . PHE A 1 162 ? 84.853 -36.918 -15.357 1.00 58.75 162 PHE A CA 1
ATOM 1282 C C . PHE A 1 162 ? 85.955 -37.479 -14.440 1.00 58.75 162 PHE A C 1
ATOM 1284 O O . PHE A 1 162 ? 87.053 -37.776 -14.916 1.00 58.75 162 PHE A O 1
ATOM 1291 N N . MET A 1 163 ? 85.695 -37.560 -13.135 1.00 50.34 163 MET A N 1
ATOM 1292 C CA . MET A 1 163 ? 86.545 -38.247 -12.161 1.00 50.34 163 MET A CA 1
ATOM 1293 C C . MET A 1 163 ? 85.679 -39.011 -11.170 1.00 50.34 163 MET A C 1
ATOM 1295 O O . MET A 1 163 ? 84.709 -38.412 -10.657 1.00 50.34 163 MET A O 1
#

Sequence (163 aa):
MRGSTSEDQLPTPYGKGPFCHTCQSNQLLILNLLSNYLPPPNDPEYVARLEMLPDYRESLQVRYPPVCDTCLPAVEDEIRRKDHMARTKALGGWLKDSKGKERQRRVSEGFKEPEKVTTEVIIWRARGVLWATSFVLAVLCNLAGALTFLLEDLISLLTLPFM

Organism: NCBI:txid117018

Nearest PDB structures (foldseek):
  3di2-assembly1_A  TM=2.447E-01  e=3.953E+00  Homo sapiens

Secondary structure (DSSP, 8-state):
--PPPPTT----TTS--SS-HHHHHHHHHHHHHHHTTS--TTSTTHHHHHHHHHHHHHHHHHHS-SS-TTTHHHHHHHHHHHHHHHHHHHHHHHHHHHHHHHHHHHHHTTS---HHHHHHHHHHHHHHHHHHHHHHHHHHHHHHHHHHHHHHHHHHHHTS---

pLDDT: mean 82.18, std 15.89, range [36.69, 97.0]

Foldseek 3Di:
DDDDDPPPPDPPPPPPALADPLLVVLVVVLVVCLVPQADPPVDPCRVVSVVCSVVVSVVSCVVRPNHDPNSVVRNVVVVVVVVVVVVCCVVVVVVCVVVVVVVVVVVVVVDDDPDPVVVVVVVVVVVVVVVVVVVVVVVVVVVVVVVVVVVVVVVVVVPDDPD